Protein AF-A0A9D4T468-F1 (afdb_monomer_lite)

Organism: Rhipicephalus sanguineus (NCBI:txid34632)

Structure (mmCIF, N/CA/C/O backbone):
data_AF-A0A9D4T468-F1
#
_entry.id   AF-A0A9D4T468-F1
#
loop_
_atom_site.group_PDB
_atom_site.id
_atom_site.type_symbol
_atom_site.label_atom_id
_atom_site.label_alt_id
_atom_site.label_comp_id
_atom_site.label_asym_id
_atom_site.label_entity_id
_atom_site.label_seq_id
_atom_site.pdbx_PDB_ins_code
_atom_site.Cartn_x
_atom_site.Cartn_y
_atom_site.Cartn_z
_atom_site.occupancy
_atom_site.B_iso_or_equiv
_atom_site.auth_seq_id
_atom_site.auth_comp_id
_atom_site.auth_asym_id
_atom_site.auth_atom_id
_atom_site.pdbx_PDB_model_num
ATOM 1 N N . MET A 1 1 ? 19.343 -6.185 -25.338 1.00 37.00 1 MET A N 1
ATOM 2 C CA . MET A 1 1 ? 18.634 -7.103 -24.422 1.00 37.00 1 MET A CA 1
ATOM 3 C C . MET A 1 1 ? 19.480 -7.254 -23.174 1.00 37.00 1 MET A C 1
ATOM 5 O O . MET A 1 1 ? 20.594 -7.741 -23.281 1.00 37.00 1 MET A O 1
ATOM 9 N N . GLY A 1 2 ? 18.994 -6.788 -22.028 1.00 31.44 2 GLY A N 1
ATOM 10 C CA . GLY A 1 2 ? 19.614 -7.022 -20.727 1.00 31.44 2 GLY A CA 1
ATOM 11 C C . GLY A 1 2 ? 18.499 -7.058 -19.695 1.00 31.44 2 GLY A C 1
ATOM 12 O O . GLY A 1 2 ? 17.893 -6.027 -19.423 1.00 31.44 2 GLY A O 1
ATOM 13 N N . ALA A 1 3 ? 18.156 -8.252 -19.216 1.00 35.38 3 ALA A N 1
ATOM 14 C CA . ALA A 1 3 ? 17.274 -8.401 -18.065 1.00 35.38 3 ALA A CA 1
ATOM 15 C C . ALA A 1 3 ? 17.976 -7.789 -16.839 1.00 35.38 3 ALA A C 1
ATOM 17 O O . ALA A 1 3 ? 19.180 -8.018 -16.689 1.00 35.38 3 ALA A O 1
ATOM 18 N N . PRO A 1 4 ? 17.295 -7.034 -15.958 1.00 43.09 4 PRO A N 1
ATOM 19 C CA . PRO A 1 4 ? 17.912 -6.660 -14.703 1.00 43.09 4 PRO A CA 1
ATOM 20 C C . PRO A 1 4 ? 18.049 -7.915 -13.840 1.00 43.09 4 PRO A C 1
ATOM 22 O O . PRO A 1 4 ? 17.107 -8.689 -13.665 1.00 43.09 4 PRO A O 1
ATOM 25 N N . CYS A 1 5 ? 19.270 -8.114 -13.357 1.00 42.00 5 CYS A N 1
ATOM 26 C CA . CYS A 1 5 ? 19.684 -9.156 -12.436 1.00 42.00 5 CYS A CA 1
ATOM 27 C C . CYS A 1 5 ? 18.754 -9.210 -11.213 1.00 42.00 5 CYS A C 1
ATOM 29 O O . CYS A 1 5 ? 18.378 -8.170 -10.678 1.00 42.00 5 CYS A O 1
ATOM 31 N N . GLY A 1 6 ? 18.410 -10.422 -10.767 1.00 46.72 6 GLY A N 1
ATOM 32 C CA . GLY A 1 6 ? 17.546 -10.688 -9.612 1.00 46.72 6 GLY A CA 1
ATOM 33 C C . GLY A 1 6 ? 18.171 -10.297 -8.269 1.00 46.72 6 GLY A C 1
ATOM 34 O O . GLY A 1 6 ? 18.497 -11.166 -7.467 1.00 46.72 6 GLY A O 1
ATOM 35 N N . GLY A 1 7 ? 18.360 -8.999 -8.038 1.00 57.19 7 GLY A N 1
ATOM 36 C CA . GLY A 1 7 ? 18.670 -8.419 -6.732 1.00 57.19 7 GLY A CA 1
ATOM 37 C C . GLY A 1 7 ? 17.402 -7.923 -6.032 1.00 57.19 7 GLY A C 1
ATOM 38 O O . GLY A 1 7 ? 16.451 -7.502 -6.689 1.00 57.19 7 GLY A O 1
ATOM 39 N N . SER A 1 8 ? 17.385 -7.964 -4.696 1.00 78.8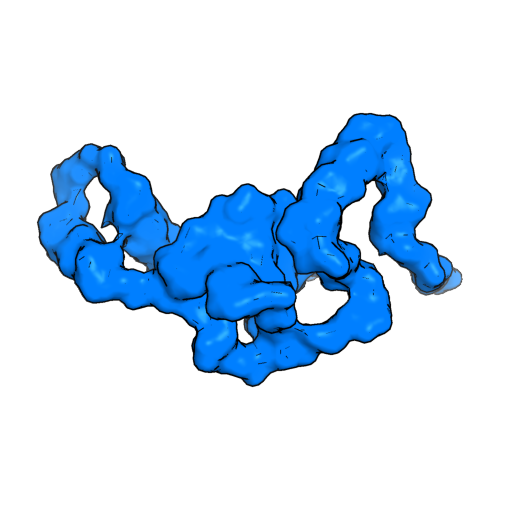1 8 SER A N 1
ATOM 40 C CA . SER A 1 8 ? 16.320 -7.346 -3.887 1.00 78.81 8 SER A CA 1
ATOM 41 C C . SER A 1 8 ? 16.212 -5.849 -4.214 1.00 78.81 8 SER A C 1
ATOM 43 O O . SER A 1 8 ? 17.237 -5.178 -4.355 1.00 78.81 8 SER A O 1
ATOM 45 N N . TYR A 1 9 ? 14.994 -5.305 -4.309 1.00 85.69 9 TYR A N 1
ATOM 46 C CA . TYR A 1 9 ? 14.755 -3.877 -4.576 1.00 85.69 9 TYR A CA 1
ATOM 47 C C . TYR A 1 9 ? 15.556 -2.970 -3.631 1.00 85.69 9 TYR A C 1
ATOM 49 O O . TYR A 1 9 ? 16.168 -1.994 -4.062 1.00 85.69 9 TYR A O 1
ATOM 57 N N . MET A 1 10 ? 15.655 -3.359 -2.363 1.00 84.75 10 MET A N 1
ATOM 58 C CA . MET A 1 10 ? 16.410 -2.652 -1.335 1.00 84.75 10 MET A CA 1
ATOM 59 C C . MET A 1 10 ? 17.903 -2.499 -1.672 1.00 84.75 10 MET A C 1
ATOM 61 O O . MET A 1 10 ? 18.514 -1.483 -1.349 1.00 84.75 10 MET A O 1
ATOM 65 N N . SER A 1 11 ? 18.491 -3.473 -2.377 1.00 86.12 11 SER A N 1
ATOM 66 C CA . SER A 1 11 ? 19.892 -3.414 -2.821 1.00 86.12 11 SER A CA 1
ATOM 67 C C . SER A 1 11 ? 20.144 -2.392 -3.933 1.00 86.12 11 SER A C 1
ATOM 69 O O . SER A 1 11 ? 21.284 -1.975 -4.124 1.00 86.12 11 SER A O 1
ATOM 71 N N . SER A 1 12 ? 19.093 -1.966 -4.640 1.00 87.81 12 SER A N 1
ATOM 72 C CA . SER A 1 12 ? 19.176 -0.941 -5.687 1.00 87.81 12 SER A CA 1
ATOM 73 C C . SER A 1 12 ? 19.141 0.494 -5.144 1.00 87.81 12 SER A C 1
ATOM 75 O O . SER A 1 12 ? 19.467 1.430 -5.871 1.00 87.81 12 SER A O 1
ATOM 77 N N . LEU A 1 13 ? 18.769 0.673 -3.871 1.00 88.44 13 LEU A N 1
ATOM 78 C CA . LEU A 1 13 ? 18.649 1.976 -3.220 1.00 88.44 13 LEU A CA 1
ATOM 79 C C . LEU A 1 13 ? 19.952 2.379 -2.517 1.00 88.44 13 LEU A C 1
ATOM 81 O O . LEU A 1 13 ? 20.703 1.535 -2.022 1.00 88.44 13 LEU A O 1
ATOM 85 N N . CYS A 1 14 ? 20.196 3.686 -2.403 1.00 87.50 14 CYS A N 1
ATOM 86 C CA . CYS A 1 14 ? 21.343 4.239 -1.686 1.00 87.50 14 CYS A CA 1
ATOM 87 C C . CYS A 1 14 ? 20.946 5.396 -0.757 1.00 87.50 14 CYS A C 1
ATOM 89 O O . CYS A 1 14 ? 19.884 6.004 -0.896 1.00 87.50 14 CYS A O 1
ATOM 91 N N . GLY A 1 15 ? 21.812 5.686 0.219 1.00 89.50 15 GLY A N 1
ATOM 92 C CA . GLY A 1 15 ? 21.644 6.811 1.139 1.00 89.50 15 GLY A CA 1
ATOM 93 C C . GLY A 1 15 ? 20.307 6.794 1.884 1.00 89.50 15 GLY A C 1
ATOM 94 O O . GLY A 1 15 ? 19.873 5.758 2.388 1.00 89.50 15 GLY A O 1
ATOM 95 N N . SER A 1 16 ? 19.652 7.953 1.942 1.00 87.19 16 SER A N 1
ATOM 96 C CA . SER A 1 16 ? 18.397 8.142 2.676 1.00 87.19 16 SER A CA 1
ATOM 97 C C . SER A 1 16 ? 17.227 7.331 2.124 1.00 87.19 16 SER A C 1
ATOM 99 O O . SER A 1 16 ? 16.314 7.003 2.875 1.00 87.19 16 SER A O 1
ATOM 101 N N . ASP A 1 17 ? 17.228 7.009 0.830 1.00 80.88 17 ASP A N 1
ATOM 102 C CA . ASP A 1 17 ? 16.112 6.289 0.209 1.00 80.88 17 ASP A CA 1
ATOM 103 C C . ASP A 1 17 ? 16.096 4.828 0.642 1.00 80.88 17 ASP A C 1
ATOM 105 O O . ASP A 1 17 ? 15.033 4.273 0.918 1.00 80.88 17 ASP A O 1
ATOM 109 N N . ARG A 1 18 ? 17.285 4.234 0.787 1.00 88.12 18 ARG A N 1
ATOM 110 C CA . ARG A 1 18 ? 17.433 2.894 1.348 1.00 88.12 18 ARG A CA 1
ATOM 111 C C . ARG A 1 18 ? 16.965 2.847 2.796 1.00 88.12 18 ARG A C 1
ATOM 113 O O . ARG A 1 18 ? 16.152 1.994 3.123 1.00 88.12 18 ARG A O 1
ATOM 120 N N . GLN A 1 19 ? 17.428 3.784 3.622 1.00 89.56 19 GLN A N 1
ATOM 121 C CA . GLN A 1 19 ? 17.040 3.849 5.031 1.00 89.56 19 GLN A CA 1
ATOM 122 C C . GLN A 1 19 ? 15.521 4.006 5.187 1.00 89.56 19 GLN A C 1
ATOM 124 O O . GLN A 1 19 ? 14.891 3.269 5.937 1.00 89.56 19 GLN A O 1
ATOM 129 N N . ARG A 1 20 ? 14.905 4.918 4.425 1.00 86.06 20 ARG A N 1
ATOM 130 C CA . ARG A 1 20 ? 13.447 5.085 4.432 1.00 86.06 20 ARG A CA 1
ATOM 131 C C . ARG A 1 20 ? 12.740 3.804 4.015 1.00 86.06 20 ARG A C 1
ATOM 133 O O . ARG A 1 20 ? 11.729 3.464 4.608 1.00 86.06 20 ARG A O 1
ATOM 140 N N . TYR A 1 21 ? 13.229 3.108 2.989 1.00 87.44 21 TYR A N 1
ATOM 141 C CA . TYR A 1 21 ? 12.629 1.843 2.570 1.00 87.44 21 TYR A CA 1
ATOM 142 C C . TYR A 1 21 ? 12.736 0.771 3.659 1.00 87.44 21 TYR A C 1
ATOM 144 O O . TYR A 1 21 ? 11.731 0.137 3.967 1.00 87.44 21 TYR A O 1
ATOM 152 N N . GLU A 1 22 ? 13.911 0.630 4.278 1.00 90.81 22 GLU A N 1
ATOM 153 C CA . GLU A 1 22 ? 14.157 -0.276 5.406 1.00 90.81 22 GLU A CA 1
ATOM 154 C C . GLU A 1 22 ? 13.135 -0.038 6.528 1.00 90.81 22 GLU A C 1
ATOM 156 O O . GLU A 1 22 ? 12.377 -0.951 6.862 1.00 90.81 22 GLU A O 1
ATOM 161 N N . GLU A 1 23 ? 12.993 1.209 6.988 1.00 91.88 23 GLU A N 1
ATOM 162 C CA . GLU A 1 23 ? 12.016 1.611 8.012 1.00 91.88 23 GLU A CA 1
ATOM 163 C C . GLU A 1 23 ? 10.573 1.222 7.631 1.00 91.88 23 GLU A C 1
ATOM 165 O O . GLU A 1 23 ? 9.810 0.720 8.458 1.00 91.88 23 GLU A O 1
ATOM 170 N N . LYS A 1 24 ? 10.177 1.399 6.361 1.00 87.12 24 LYS A N 1
ATOM 171 C CA . LYS A 1 24 ? 8.840 0.994 5.893 1.00 87.12 24 LYS A CA 1
ATOM 172 C C . LYS A 1 24 ? 8.664 -0.530 5.890 1.00 87.12 24 LYS A C 1
ATOM 174 O O . LYS A 1 24 ? 7.581 -1.017 6.221 1.00 87.12 24 LYS A O 1
ATOM 179 N N . THR A 1 25 ? 9.686 -1.284 5.482 1.00 91.31 25 THR A N 1
ATOM 180 C CA . THR A 1 25 ? 9.623 -2.755 5.425 1.00 91.31 25 THR A CA 1
ATOM 181 C C . THR A 1 25 ? 9.616 -3.396 6.808 1.00 91.31 25 THR A C 1
ATOM 183 O O . THR A 1 25 ? 8.936 -4.403 7.004 1.00 91.31 25 THR A O 1
ATOM 186 N N . GLU A 1 26 ? 10.268 -2.779 7.795 1.00 93.19 26 GLU A N 1
ATOM 187 C CA . GLU A 1 26 ? 10.208 -3.217 9.193 1.00 93.19 26 GLU A CA 1
ATOM 188 C C . GLU A 1 26 ? 8.772 -3.184 9.734 1.00 93.19 26 GLU A C 1
ATOM 190 O O . GLU A 1 26 ? 8.331 -4.145 10.363 1.00 93.19 26 GLU A O 1
ATOM 195 N N . LEU A 1 27 ? 7.993 -2.145 9.401 1.00 89.50 27 LEU A N 1
ATOM 196 C CA . LEU A 1 27 ? 6.570 -2.056 9.768 1.00 89.50 27 LEU A CA 1
ATOM 197 C C . LEU A 1 27 ? 5.720 -3.176 9.154 1.00 89.50 27 LEU A C 1
ATOM 199 O O . LEU A 1 27 ? 4.675 -3.538 9.695 1.00 89.50 27 LEU A O 1
ATOM 203 N N . CYS A 1 28 ? 6.152 -3.714 8.015 1.00 89.56 28 CYS A N 1
ATOM 204 C CA . CYS A 1 28 ? 5.469 -4.795 7.318 1.00 89.56 28 CYS A CA 1
ATOM 205 C C . CYS A 1 28 ? 5.851 -6.181 7.859 1.00 89.56 28 CYS A C 1
ATOM 207 O O . CYS A 1 28 ? 5.176 -7.153 7.534 1.00 89.56 28 CYS A O 1
ATOM 209 N N . GLY A 1 29 ? 6.944 -6.312 8.621 1.00 91.25 29 GLY A N 1
ATOM 210 C CA . GLY A 1 29 ? 7.499 -7.604 9.055 1.00 91.25 29 GLY A CA 1
ATOM 211 C C . GLY A 1 29 ? 8.000 -8.507 7.914 1.00 91.25 29 GLY A C 1
ATOM 212 O O . GLY A 1 29 ? 8.439 -9.629 8.159 1.00 91.25 29 GLY A O 1
ATOM 213 N N . VAL A 1 30 ? 7.916 -8.037 6.669 1.00 92.06 30 VAL A N 1
ATOM 214 C CA . VAL A 1 30 ? 8.340 -8.708 5.439 1.00 92.06 30 VAL A CA 1
ATOM 215 C C . VAL A 1 30 ? 8.605 -7.644 4.373 1.00 92.06 30 VAL A C 1
ATOM 217 O O . VAL A 1 30 ? 7.896 -6.641 4.334 1.00 92.06 30 VAL A O 1
ATOM 220 N N . ASP A 1 31 ? 9.591 -7.855 3.498 1.00 93.31 31 ASP A N 1
ATOM 221 C CA . ASP A 1 31 ? 9.831 -6.978 2.344 1.00 93.31 31 ASP A CA 1
ATOM 222 C C . ASP A 1 31 ? 8.741 -7.209 1.279 1.00 93.31 31 ASP A C 1
ATOM 224 O O . ASP A 1 31 ? 8.669 -8.303 0.709 1.00 93.31 31 ASP A O 1
ATOM 228 N N . PRO A 1 32 ? 7.888 -6.213 0.962 1.00 91.31 32 PRO A N 1
ATOM 229 C CA . PRO A 1 32 ? 6.810 -6.407 0.001 1.00 91.31 32 PRO A CA 1
ATOM 230 C C . PRO A 1 32 ? 7.282 -6.714 -1.428 1.00 91.31 32 PRO A C 1
ATOM 232 O O . PRO A 1 32 ? 6.511 -7.266 -2.220 1.00 91.31 32 PRO A O 1
ATOM 235 N N . PHE A 1 33 ? 8.528 -6.386 -1.774 1.00 91.94 33 PHE A N 1
ATOM 236 C CA . PHE A 1 33 ? 9.117 -6.671 -3.084 1.00 91.94 33 PHE A CA 1
ATOM 237 C C . PHE A 1 33 ? 10.000 -7.921 -3.121 1.00 91.94 33 PHE A C 1
ATOM 239 O O . PHE A 1 33 ? 10.539 -8.235 -4.187 1.00 91.94 33 PHE A O 1
ATOM 246 N N . ASP A 1 34 ? 10.115 -8.664 -2.020 1.00 90.56 34 ASP A N 1
ATOM 247 C CA . ASP A 1 34 ? 10.817 -9.945 -2.015 1.00 90.56 34 ASP A CA 1
ATOM 248 C C . ASP A 1 34 ? 10.075 -10.963 -2.913 1.00 90.56 34 ASP A C 1
ATOM 250 O O . ASP A 1 34 ? 8.887 -11.237 -2.703 1.00 90.56 34 ASP A O 1
ATOM 254 N N . PRO A 1 35 ? 10.746 -11.548 -3.928 1.00 85.88 35 PRO A N 1
ATOM 255 C CA . PRO A 1 35 ? 10.141 -12.534 -4.824 1.00 85.88 35 PRO A CA 1
ATOM 256 C C . PRO A 1 35 ? 9.663 -13.817 -4.121 1.00 85.88 35 PRO A C 1
ATOM 258 O O . PRO A 1 35 ? 8.855 -14.548 -4.693 1.00 85.88 35 PRO A O 1
ATOM 261 N N . GLY A 1 36 ? 10.131 -14.108 -2.904 1.00 88.81 36 GLY A N 1
ATOM 262 C CA . GLY A 1 36 ? 9.656 -15.220 -2.077 1.00 88.81 36 GLY A CA 1
ATOM 263 C C . GLY A 1 36 ? 8.284 -14.979 -1.436 1.00 88.81 36 GLY A C 1
ATOM 264 O O . GLY A 1 36 ? 7.667 -15.911 -0.912 1.00 88.81 36 GLY A O 1
ATOM 265 N N . VAL A 1 37 ? 7.771 -13.748 -1.480 1.00 91.00 37 VAL A N 1
ATOM 266 C CA . VAL A 1 37 ? 6.509 -13.374 -0.844 1.00 91.00 37 VAL A CA 1
ATOM 267 C C . VAL A 1 37 ? 5.334 -13.661 -1.768 1.00 91.00 37 VAL A C 1
ATOM 269 O O . VAL A 1 37 ? 5.181 -13.082 -2.841 1.00 91.00 37 VAL A O 1
ATOM 272 N N . ARG A 1 38 ? 4.448 -14.551 -1.318 1.00 93.06 38 ARG A N 1
ATOM 273 C CA . ARG A 1 38 ? 3.227 -14.895 -2.048 1.00 93.06 38 ARG A CA 1
ATOM 274 C C . ARG A 1 38 ? 2.072 -13.961 -1.694 1.00 93.06 38 ARG A C 1
ATOM 276 O O . ARG A 1 38 ? 1.740 -13.808 -0.517 1.00 93.06 38 ARG A O 1
ATOM 283 N N . TYR A 1 39 ? 1.429 -13.436 -2.732 1.00 92.94 39 TYR A N 1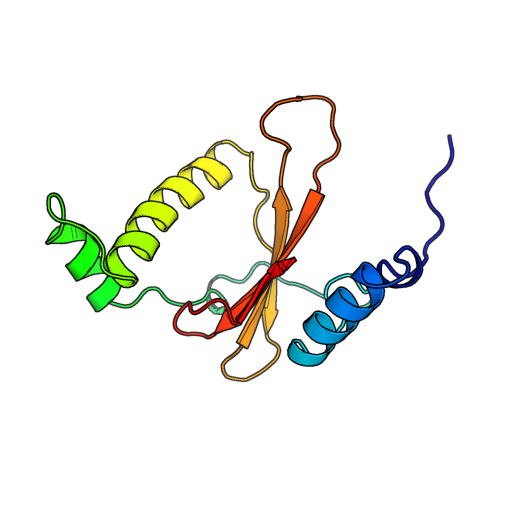
ATOM 284 C CA . TYR A 1 39 ? 0.207 -12.638 -2.662 1.00 92.94 39 TYR A CA 1
ATOM 285 C C . TYR A 1 39 ? -0.970 -13.371 -3.311 1.00 92.94 39 TYR A C 1
ATOM 287 O O . TYR A 1 39 ? -0.774 -14.278 -4.126 1.00 92.94 39 TYR A O 1
ATOM 295 N N . VAL A 1 40 ? -2.190 -12.983 -2.946 1.00 92.44 40 VAL A N 1
ATOM 296 C CA . VAL A 1 40 ? -3.436 -13.581 -3.439 1.00 92.44 40 VAL A CA 1
ATOM 297 C C . VAL A 1 40 ? -4.443 -12.507 -3.845 1.00 92.44 40 VAL A C 1
ATOM 299 O O . VAL A 1 40 ? -4.521 -11.453 -3.220 1.00 92.44 40 VAL A O 1
ATOM 302 N N . ALA A 1 41 ? -5.249 -12.790 -4.865 1.00 89.62 41 ALA A N 1
ATOM 303 C CA . ALA A 1 41 ? -6.457 -12.024 -5.150 1.00 89.62 41 ALA A CA 1
ATOM 304 C C . ALA A 1 41 ? -7.585 -12.572 -4.260 1.00 89.62 41 ALA A C 1
ATOM 306 O O . ALA A 1 41 ? -8.207 -13.579 -4.591 1.00 89.62 41 ALA A O 1
ATOM 307 N N . ASN A 1 42 ? -7.784 -11.975 -3.081 1.00 86.50 42 ASN A N 1
ATOM 308 C CA . ASN A 1 42 ? -8.841 -12.375 -2.150 1.00 86.50 42 ASN A CA 1
ATOM 309 C C . ASN A 1 42 ? -9.578 -11.146 -1.605 1.00 86.50 42 ASN A C 1
ATOM 311 O O . ASN A 1 42 ? -8.992 -10.347 -0.874 1.00 86.50 42 ASN A O 1
ATOM 315 N N . VAL A 1 43 ? -10.867 -11.034 -1.940 1.00 82.94 43 VAL A N 1
ATOM 316 C CA . VAL A 1 43 ? -11.748 -9.929 -1.531 1.00 82.94 43 VAL A CA 1
ATOM 317 C C . VAL A 1 43 ? -11.896 -9.847 -0.006 1.00 82.94 43 VAL A C 1
ATOM 319 O O . VAL A 1 43 ? -11.968 -8.750 0.540 1.00 82.94 43 VAL A O 1
ATOM 322 N N . ASP A 1 44 ? -11.838 -10.976 0.702 1.00 86.31 44 ASP A N 1
ATOM 323 C CA . ASP A 1 44 ? -11.993 -11.015 2.163 1.00 86.31 44 ASP A CA 1
ATOM 324 C C . ASP A 1 44 ? -10.841 -10.336 2.916 1.00 86.31 44 ASP A C 1
ATOM 326 O O . ASP A 1 44 ? -10.996 -9.962 4.078 1.00 86.31 44 ASP A O 1
ATOM 330 N N . LEU A 1 45 ? -9.690 -10.168 2.257 1.00 86.38 45 LEU A N 1
ATOM 331 C CA . LEU A 1 45 ? -8.521 -9.494 2.820 1.00 86.38 45 LEU A CA 1
ATOM 332 C C . LEU A 1 45 ? -8.540 -7.980 2.605 1.00 86.38 45 LEU A C 1
ATOM 334 O O . LEU A 1 45 ? -7.652 -7.290 3.104 1.00 86.38 45 LEU A O 1
ATOM 338 N N . TRP A 1 46 ? -9.502 -7.450 1.847 1.00 83.62 46 TRP A N 1
ATOM 339 C CA . TRP A 1 46 ? -9.544 -6.019 1.593 1.00 83.62 46 TRP A CA 1
ATOM 340 C C . TRP A 1 46 ? -9.874 -5.252 2.873 1.00 83.62 46 TRP A C 1
ATOM 342 O O . TRP A 1 46 ? -10.799 -5.631 3.599 1.00 83.62 46 TRP A O 1
ATOM 352 N N . PRO A 1 47 ? -9.167 -4.138 3.134 1.00 80.69 47 PRO A N 1
ATOM 353 C CA . PRO A 1 47 ? -9.553 -3.215 4.187 1.00 80.69 47 PRO A CA 1
ATOM 354 C C . PRO A 1 47 ? -11.010 -2.792 4.014 1.00 80.69 47 PRO A C 1
ATOM 356 O O . PRO A 1 47 ? -11.430 -2.386 2.925 1.00 80.69 47 PRO A O 1
ATOM 359 N N . ARG A 1 48 ? -11.799 -2.902 5.080 1.00 78.50 48 ARG A N 1
ATOM 360 C CA . ARG A 1 48 ? -13.231 -2.630 5.021 1.00 78.50 48 ARG A CA 1
ATOM 361 C C . ARG A 1 48 ? -13.488 -1.129 5.002 1.00 78.50 48 ARG A C 1
ATOM 363 O O . ARG A 1 48 ? -12.817 -0.335 5.660 1.00 78.50 48 ARG A O 1
ATOM 370 N N . VAL A 1 49 ? -14.506 -0.751 4.242 1.00 65.69 49 VAL A N 1
ATOM 371 C CA . VAL A 1 49 ? -15.113 0.580 4.294 1.00 65.69 49 VAL A CA 1
ATOM 372 C C . VAL A 1 49 ? -16.267 0.503 5.291 1.00 65.69 49 VAL A C 1
ATOM 374 O O . VAL A 1 49 ? -17.125 -0.372 5.166 1.00 65.69 49 VAL A O 1
ATOM 377 N N . ASP A 1 50 ? -16.274 1.370 6.304 1.00 63.47 50 ASP A N 1
ATOM 378 C CA . ASP A 1 50 ? -17.281 1.315 7.366 1.00 63.47 50 ASP A CA 1
ATOM 379 C C . ASP A 1 50 ? -18.622 1.923 6.916 1.00 63.47 50 ASP A C 1
ATOM 381 O O . ASP A 1 50 ? -18.687 2.776 6.027 1.00 63.47 50 ASP A O 1
ATOM 385 N N . LYS A 1 51 ? -19.725 1.536 7.569 1.00 51.94 51 LYS A N 1
ATOM 386 C CA . LYS A 1 51 ? -21.044 2.150 7.347 1.00 51.94 51 LYS A CA 1
ATOM 387 C C . LYS A 1 51 ? -21.007 3.667 7.561 1.00 51.94 51 LYS A C 1
ATOM 389 O O . LYS A 1 51 ? -21.677 4.394 6.832 1.00 51.94 51 LYS A O 1
ATOM 394 N N . CYS A 1 52 ? -20.225 4.150 8.524 1.00 57.31 52 CYS A N 1
ATOM 395 C CA . CYS A 1 52 ? -20.002 5.576 8.734 1.00 57.31 52 CYS A CA 1
ATOM 396 C C . CYS A 1 52 ? -19.332 6.227 7.519 1.00 57.31 52 CYS A C 1
ATOM 398 O O . CYS A 1 52 ? -19.741 7.315 7.137 1.00 57.31 52 CYS A O 1
ATOM 400 N N . ASP A 1 53 ? -18.375 5.550 6.876 1.00 57.72 53 ASP A N 1
ATOM 401 C CA . ASP A 1 53 ? -17.703 6.058 5.673 1.00 57.72 53 ASP A CA 1
ATOM 402 C C . ASP A 1 53 ? -18.706 6.225 4.508 1.00 57.72 53 ASP A C 1
ATOM 404 O O 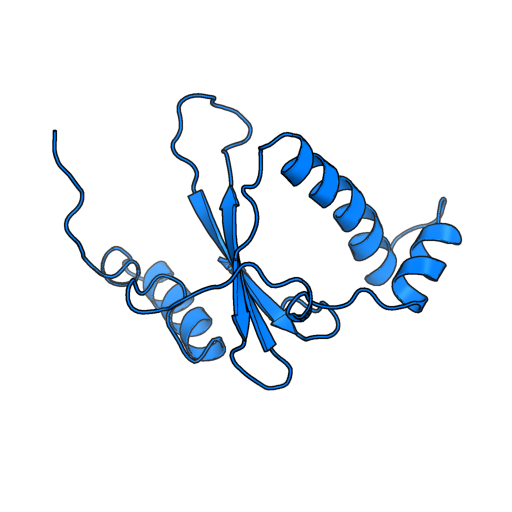. ASP A 1 53 ? -18.645 7.200 3.758 1.00 57.72 53 ASP A O 1
ATOM 408 N N . ILE A 1 54 ? -19.678 5.308 4.389 1.00 54.19 54 ILE A N 1
ATOM 409 C CA . ILE A 1 54 ? -20.758 5.358 3.383 1.00 54.19 54 ILE A CA 1
ATOM 410 C C . ILE A 1 54 ? -21.791 6.446 3.716 1.00 54.19 54 ILE A C 1
ATOM 412 O O . ILE A 1 54 ? -22.247 7.167 2.830 1.00 54.19 54 ILE A O 1
ATOM 416 N N . MET A 1 55 ? -22.176 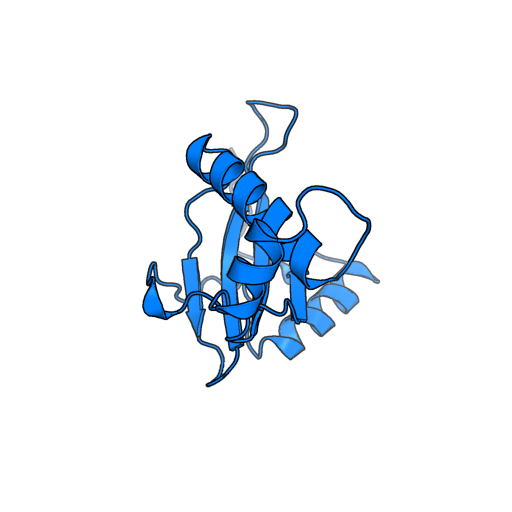6.586 4.985 1.00 47.41 55 MET A N 1
ATOM 417 C CA . MET A 1 55 ? -23.120 7.626 5.414 1.00 47.41 55 MET A CA 1
ATOM 418 C C . MET A 1 55 ? -22.511 9.024 5.250 1.00 47.41 55 MET A C 1
ATOM 420 O O . MET A 1 55 ? -23.184 9.922 4.748 1.00 47.41 55 MET A O 1
ATOM 424 N N . ASP A 1 56 ? -21.227 9.190 5.569 1.00 54.59 56 ASP A N 1
ATOM 425 C CA . ASP A 1 56 ? -20.481 10.429 5.345 1.00 54.59 56 ASP A CA 1
ATOM 426 C C . ASP A 1 56 ? -20.428 10.788 3.852 1.00 54.59 56 ASP A C 1
ATOM 428 O O . ASP A 1 56 ? -20.656 11.939 3.481 1.00 54.59 56 ASP A O 1
ATOM 432 N N . PHE A 1 57 ? -20.210 9.803 2.976 1.00 51.94 57 PHE A N 1
ATOM 433 C CA . PHE A 1 57 ? -20.256 9.984 1.522 1.00 51.94 57 PHE A CA 1
ATOM 434 C C . PHE A 1 57 ? -21.612 10.501 1.012 1.00 51.94 57 PHE A C 1
ATOM 436 O O . PHE A 1 57 ? -21.660 11.389 0.158 1.00 51.94 57 PHE A O 1
ATOM 443 N N . LEU A 1 58 ? -22.717 9.954 1.526 1.00 46.72 58 LEU A N 1
ATOM 444 C CA . LEU A 1 58 ? -24.071 10.296 1.081 1.00 46.72 58 LEU A CA 1
ATOM 445 C C . LEU A 1 58 ? -24.564 11.635 1.646 1.00 46.72 58 LEU A C 1
ATOM 447 O O . LEU A 1 58 ? -25.276 12.364 0.956 1.00 46.72 58 LEU A O 1
ATOM 451 N N . VAL A 1 59 ? -24.189 11.965 2.883 1.00 51.69 59 VAL A N 1
ATOM 452 C CA . VAL A 1 59 ? -24.664 13.163 3.594 1.00 51.69 59 VAL A CA 1
ATOM 453 C C . VAL A 1 59 ? -23.876 14.416 3.202 1.00 51.69 59 VAL A C 1
ATOM 455 O O . VAL A 1 59 ? -24.444 15.504 3.136 1.00 51.69 59 VAL A O 1
ATOM 458 N N . LEU A 1 60 ? -22.575 14.303 2.917 1.00 52.06 60 LEU A N 1
ATOM 459 C CA . LEU A 1 60 ? -21.664 15.454 2.932 1.00 52.06 60 LEU A CA 1
ATOM 460 C C . LEU A 1 60 ? -21.328 16.032 1.548 1.00 52.06 60 LEU A C 1
ATOM 462 O O . LEU A 1 60 ? -20.269 16.631 1.366 1.00 52.06 60 LEU A O 1
ATOM 466 N N . ARG A 1 61 ? -22.239 15.921 0.573 1.00 49.47 61 ARG A N 1
ATOM 467 C CA . ARG A 1 61 ? -22.031 16.388 -0.814 1.00 49.47 61 ARG A CA 1
ATOM 468 C C . ARG A 1 61 ? -21.678 17.881 -0.983 1.00 49.47 61 ARG A C 1
ATOM 470 O O . ARG A 1 61 ? -21.386 18.261 -2.112 1.00 49.47 61 ARG A O 1
ATOM 477 N N . THR A 1 62 ? -21.663 18.726 0.058 1.00 48.25 62 THR A N 1
ATOM 478 C CA . THR A 1 62 ? -21.459 20.184 -0.108 1.00 48.25 62 THR A CA 1
ATOM 479 C C . THR A 1 62 ? -20.721 20.954 1.006 1.00 48.25 62 THR A C 1
ATOM 481 O O . THR A 1 62 ? -20.836 22.177 1.032 1.00 48.25 62 THR A O 1
ATOM 484 N N . SER A 1 63 ? -19.928 20.357 1.908 1.00 48.19 63 SER A N 1
ATOM 485 C CA . SER A 1 63 ? -19.123 21.200 2.828 1.00 48.19 63 SER A CA 1
ATOM 486 C C . SER A 1 63 ? -17.865 20.543 3.403 1.00 48.19 63 SER A C 1
ATOM 488 O O . SER A 1 63 ? -17.884 19.396 3.843 1.00 48.19 63 SER A O 1
ATOM 490 N N . PHE A 1 64 ? -16.792 21.337 3.394 1.00 44.94 64 PHE A N 1
ATOM 491 C CA . PHE A 1 64 ? -15.374 21.023 3.570 1.00 44.94 64 PHE A CA 1
ATOM 492 C C . PHE A 1 64 ? -14.974 20.063 4.715 1.00 44.94 64 PHE A C 1
ATOM 494 O O . PHE A 1 64 ? -15.173 20.343 5.892 1.00 44.94 64 PHE A O 1
ATOM 501 N N . VAL A 1 65 ? -14.263 19.012 4.284 1.00 58.94 65 VAL A N 1
ATOM 502 C CA . VAL A 1 65 ? -13.076 18.331 4.847 1.00 58.94 65 VAL A CA 1
ATOM 503 C C . VAL A 1 65 ? -13.199 17.688 6.237 1.00 58.94 65 VAL A C 1
ATOM 505 O O . VAL A 1 65 ? -12.656 18.168 7.229 1.00 58.94 65 VAL A O 1
ATOM 508 N N . SER A 1 66 ? -13.758 16.476 6.268 1.00 61.66 66 SER A N 1
ATOM 509 C CA . SER A 1 66 ? -13.416 15.435 7.246 1.00 61.66 66 SER A CA 1
ATOM 510 C C . SER A 1 66 ? -12.564 14.322 6.599 1.00 61.66 66 SER A C 1
ATOM 512 O O . SER A 1 66 ? -12.672 14.044 5.401 1.00 61.66 66 SER A O 1
ATOM 514 N N . ARG A 1 67 ? -11.705 13.645 7.384 1.00 55.62 67 ARG A N 1
ATOM 515 C CA . ARG A 1 67 ? -10.818 12.544 6.921 1.00 55.62 67 ARG A CA 1
ATOM 516 C C . ARG A 1 67 ? -11.597 11.398 6.252 1.00 55.62 67 ARG A C 1
ATOM 518 O O . ARG A 1 67 ? -11.075 10.743 5.353 1.00 55.62 67 ARG A O 1
ATOM 525 N N . LYS A 1 68 ? -12.857 11.205 6.652 1.00 56.12 68 LYS A N 1
ATOM 526 C CA . LYS A 1 68 ? -13.775 10.191 6.115 1.00 56.12 68 LYS A CA 1
ATOM 527 C C . LYS A 1 68 ? -14.365 10.590 4.756 1.00 56.12 68 LYS A C 1
ATOM 529 O O . LYS A 1 68 ? -14.389 9.770 3.842 1.00 56.12 68 LYS A O 1
ATOM 534 N N . GLN A 1 69 ? -14.706 11.868 4.561 1.00 53.22 69 GLN A N 1
ATOM 535 C CA . GLN A 1 69 ? -15.159 12.396 3.261 1.00 53.22 69 GLN A CA 1
ATOM 536 C C . GLN A 1 69 ? -14.088 12.250 2.166 1.00 53.22 69 GLN A C 1
ATOM 538 O O . GLN A 1 69 ? -14.401 11.883 1.033 1.00 53.22 69 GLN A O 1
ATOM 543 N N . LEU A 1 70 ? -12.811 12.485 2.503 1.00 59.00 70 LEU A N 1
ATOM 544 C CA . LEU A 1 70 ? -11.695 12.313 1.566 1.00 59.00 70 LEU A CA 1
ATOM 545 C C . LEU A 1 70 ? -11.523 10.845 1.141 1.00 59.00 70 LEU A C 1
ATOM 547 O O . LEU A 1 70 ? -11.229 10.580 -0.023 1.00 59.00 70 LEU A O 1
ATOM 551 N N . LYS A 1 71 ? -11.726 9.894 2.066 1.00 57.91 71 LYS A N 1
ATOM 552 C CA . LYS A 1 71 ? -11.641 8.447 1.800 1.00 57.91 71 LYS A CA 1
ATOM 553 C C . LYS A 1 71 ? -12.721 8.008 0.805 1.00 57.91 71 LYS A C 1
ATOM 555 O O . LYS A 1 71 ? -12.426 7.269 -0.129 1.00 57.91 71 LYS A O 1
ATOM 560 N N . ALA A 1 72 ? -13.940 8.526 0.946 1.00 54.38 72 ALA A N 1
ATOM 561 C CA . ALA A 1 72 ? -15.046 8.171 0.064 1.00 54.38 72 ALA A CA 1
A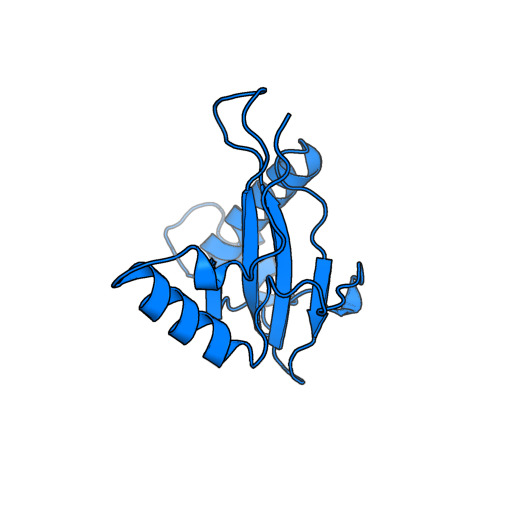TOM 562 C C . ALA A 1 72 ? -14.954 8.798 -1.341 1.00 54.38 72 ALA A C 1
ATOM 564 O O . ALA A 1 72 ? -15.188 8.105 -2.329 1.00 54.38 72 ALA A O 1
ATOM 565 N N . TYR A 1 73 ? -14.544 10.069 -1.456 1.00 55.78 73 TYR A N 1
ATOM 566 C CA . TYR A 1 73 ? -14.263 10.691 -2.760 1.00 55.78 73 TYR A CA 1
ATOM 567 C C . TYR A 1 73 ? -13.145 9.944 -3.510 1.00 55.78 73 TYR A C 1
ATOM 569 O O . TYR A 1 73 ? -13.311 9.568 -4.670 1.00 55.78 73 TYR A O 1
ATOM 577 N N . LYS A 1 74 ? -12.040 9.632 -2.816 1.00 59.50 74 LYS A N 1
ATOM 578 C CA . LYS A 1 74 ? -10.923 8.861 -3.383 1.00 59.50 74 LYS A CA 1
ATOM 579 C C . LYS A 1 74 ? -11.298 7.428 -3.758 1.00 59.50 74 LYS A C 1
ATOM 581 O O . LYS A 1 74 ? -10.700 6.893 -4.680 1.00 59.50 74 LYS A O 1
ATOM 586 N N . SER A 1 75 ? -12.271 6.810 -3.085 1.00 59.75 75 SER A N 1
ATOM 587 C CA . SER A 1 75 ? -12.752 5.464 -3.434 1.00 59.75 75 SER A CA 1
ATOM 588 C C . SER A 1 75 ? -13.375 5.428 -4.836 1.00 59.75 75 SER A C 1
ATOM 590 O O . SER A 1 75 ? -13.066 4.547 -5.636 1.00 59.75 75 SER A O 1
ATOM 592 N N . MET A 1 76 ? -14.179 6.440 -5.185 1.00 59.53 76 MET A N 1
ATOM 593 C CA . MET A 1 76 ? -14.769 6.557 -6.524 1.00 59.53 76 MET A CA 1
ATOM 594 C C . MET A 1 76 ? -13.713 6.847 -7.597 1.00 59.53 76 MET A C 1
ATOM 596 O O . MET A 1 76 ? -13.741 6.255 -8.674 1.00 59.53 76 MET A O 1
ATOM 600 N N . GLU A 1 77 ? -12.757 7.728 -7.299 1.00 59.50 77 GLU A N 1
ATOM 601 C CA . GLU A 1 77 ? -11.638 8.009 -8.203 1.00 59.50 77 GLU A CA 1
ATOM 602 C C . GLU A 1 77 ? -10.753 6.763 -8.399 1.00 59.50 77 GLU A C 1
ATOM 604 O O . GLU A 1 77 ? -10.405 6.411 -9.523 1.00 59.50 77 GLU A O 1
ATOM 609 N N . GLY A 1 78 ? -10.484 6.025 -7.318 1.00 57.72 78 GLY A N 1
ATOM 610 C CA . GLY A 1 78 ? -9.768 4.749 -7.319 1.00 57.72 78 GLY A CA 1
ATOM 611 C C . GLY A 1 78 ? -10.438 3.694 -8.196 1.00 57.72 78 GLY A C 1
ATOM 612 O O . GLY A 1 78 ? -9.770 3.069 -9.018 1.00 57.72 78 GLY A O 1
ATOM 613 N N . HIS A 1 79 ? -11.761 3.548 -8.092 1.00 58.66 79 HIS A N 1
ATOM 614 C CA . HIS A 1 79 ? -12.529 2.656 -8.962 1.00 58.66 79 HIS A CA 1
ATOM 615 C C . HIS A 1 79 ? -12.371 3.024 -10.445 1.00 58.66 79 HIS A C 1
ATOM 617 O O . HIS A 1 79 ? -12.213 2.140 -11.289 1.00 58.66 79 HIS A O 1
ATOM 623 N N . ASN A 1 80 ? -12.359 4.317 -10.775 1.00 59.00 80 ASN A N 1
ATOM 624 C CA . ASN A 1 80 ? -12.149 4.773 -12.149 1.00 59.00 80 ASN A CA 1
ATOM 625 C C . ASN A 1 80 ? -10.728 4.468 -12.646 1.00 59.00 80 ASN A C 1
ATOM 627 O O . ASN A 1 80 ? -10.575 4.060 -13.796 1.00 59.00 80 ASN A O 1
ATOM 631 N N . TYR A 1 81 ? -9.697 4.587 -11.802 1.00 64.00 81 TYR A N 1
ATOM 632 C CA . TYR A 1 81 ? -8.327 4.201 -12.166 1.00 64.00 81 TYR A CA 1
ATOM 633 C C . TYR A 1 81 ? -8.186 2.692 -12.416 1.00 64.00 81 TYR A C 1
ATOM 635 O O . TYR A 1 81 ? -7.523 2.289 -13.368 1.00 64.00 81 TYR A O 1
ATOM 643 N N . VAL A 1 82 ? -8.844 1.847 -11.619 1.00 60.25 82 VAL A N 1
ATOM 644 C CA . VAL A 1 82 ? -8.848 0.391 -11.852 1.00 60.25 82 VAL A CA 1
ATOM 645 C C . VAL A 1 82 ? -9.632 0.044 -13.122 1.00 60.25 82 VAL A C 1
ATOM 647 O O . VAL A 1 82 ? -9.124 -0.654 -13.995 1.00 60.25 82 VAL A O 1
ATOM 650 N N . THR A 1 83 ? -10.838 0.595 -13.286 1.00 60.62 83 THR A N 1
ATOM 651 C CA . THR A 1 83 ? -11.714 0.312 -14.442 1.00 60.62 83 THR A CA 1
ATOM 652 C C . THR A 1 83 ? -11.112 0.793 -15.764 1.00 60.62 83 THR A C 1
ATOM 654 O O . THR A 1 83 ? -11.299 0.161 -16.799 1.00 60.62 83 THR A O 1
ATOM 657 N N . SER A 1 84 ? -10.358 1.896 -15.744 1.00 64.75 84 SER A N 1
ATOM 658 C CA . SER A 1 84 ? -9.636 2.408 -16.918 1.00 64.75 84 SER A CA 1
ATOM 659 C C . SER A 1 84 ? -8.330 1.658 -17.220 1.00 64.75 84 SER A C 1
ATOM 661 O O . SER A 1 84 ? -7.641 2.006 -18.176 1.00 64.75 84 SER A O 1
ATOM 663 N N . GLY A 1 85 ? -7.977 0.634 -16.431 1.00 62.47 85 GLY A N 1
ATOM 664 C CA . GLY A 1 85 ? -6.744 -0.144 -16.593 1.00 62.47 85 GLY A CA 1
ATOM 665 C C . GLY A 1 85 ? -5.478 0.614 -16.190 1.00 62.47 85 GLY A C 1
ATOM 666 O O . GLY A 1 85 ? -4.368 0.203 -16.523 1.00 62.47 85 GLY A O 1
ATOM 667 N N . TRP A 1 86 ? -5.622 1.737 -15.489 1.00 67.19 86 TRP A N 1
ATOM 668 C CA . TRP A 1 86 ? -4.509 2.549 -15.012 1.00 67.19 86 TRP A CA 1
ATOM 669 C C . TRP A 1 86 ? -3.814 1.918 -13.807 1.00 67.19 86 TRP A C 1
ATOM 671 O O . TRP A 1 86 ? -2.598 2.019 -13.656 1.00 67.19 86 TRP A O 1
ATOM 681 N N . VAL A 1 87 ? -4.589 1.255 -12.956 1.00 72.25 87 VAL A N 1
ATOM 682 C CA . VAL A 1 87 ? -4.100 0.448 -11.840 1.00 72.25 87 VAL A CA 1
ATOM 683 C C . VAL A 1 87 ? -4.483 -0.994 -12.129 1.00 72.25 87 VAL A C 1
ATOM 685 O O . VAL A 1 87 ? -5.655 -1.288 -12.356 1.00 72.25 87 VAL A O 1
ATOM 688 N N . GLN A 1 88 ? -3.495 -1.884 -12.145 1.00 78.81 88 GLN A N 1
ATOM 689 C CA . GLN A 1 88 ? -3.744 -3.318 -12.274 1.00 78.81 88 GLN A CA 1
ATOM 690 C C . GLN A 1 88 ? -4.490 -3.839 -11.041 1.00 78.81 88 GLN A C 1
ATOM 692 O O . GLN A 1 88 ? -4.444 -3.233 -9.966 1.00 78.81 88 GLN A O 1
ATOM 697 N N . GLU A 1 89 ? -5.168 -4.976 -11.176 1.00 80.12 89 GLU A N 1
ATOM 698 C CA . GLU A 1 89 ? -5.892 -5.571 -10.053 1.00 80.12 89 GLU A CA 1
ATOM 699 C C . GLU A 1 89 ? -4.940 -5.832 -8.866 1.00 80.12 89 GLU A C 1
ATOM 701 O O . GLU A 1 89 ? -3.924 -6.518 -9.035 1.00 80.12 89 GLU A O 1
ATOM 706 N N . PRO A 1 90 ? -5.206 -5.259 -7.674 1.00 85.75 90 PRO A N 1
ATOM 707 C CA . PRO A 1 90 ? -4.293 -5.406 -6.550 1.00 85.75 90 PRO A CA 1
ATOM 708 C C . PRO A 1 90 ? -4.281 -6.820 -5.967 1.00 85.75 90 PRO A C 1
ATOM 710 O O . PRO A 1 90 ? -5.313 -7.477 -5.839 1.00 85.75 90 PRO A O 1
ATOM 713 N N . LEU A 1 91 ? -3.098 -7.258 -5.544 1.00 90.62 91 LEU A N 1
ATOM 714 C CA . LEU A 1 91 ? -2.891 -8.507 -4.821 1.00 90.62 91 LEU A CA 1
ATOM 715 C C . LEU A 1 91 ? -2.648 -8.219 -3.340 1.00 90.62 91 LEU A C 1
ATOM 717 O O . LEU A 1 91 ? -2.074 -7.193 -2.977 1.00 90.62 91 LEU A O 1
ATOM 721 N N . LEU A 1 92 ? -3.074 -9.138 -2.479 1.00 92.75 92 LEU A N 1
ATOM 722 C CA . LEU A 1 92 ? -3.109 -8.934 -1.038 1.00 92.75 92 LEU A CA 1
ATOM 723 C C . LEU A 1 92 ? -2.309 -10.004 -0.298 1.00 92.75 92 LEU A C 1
ATOM 725 O O . LEU A 1 92 ? -2.245 -11.165 -0.712 1.00 92.75 92 LEU A O 1
ATOM 729 N N . LYS A 1 93 ? -1.711 -9.614 0.826 1.00 93.50 93 LYS A N 1
ATOM 730 C CA . LYS A 1 93 ? -1.082 -10.517 1.792 1.00 93.50 93 LYS A CA 1
ATOM 731 C C . LYS A 1 93 ? -1.422 -10.061 3.198 1.00 93.50 93 LYS A C 1
ATOM 733 O O . LYS A 1 93 ? -1.039 -8.970 3.610 1.00 93.50 93 LYS A O 1
ATOM 738 N N . GLN A 1 94 ? -2.093 -10.923 3.948 1.00 93.81 94 GLN A N 1
ATOM 739 C CA . GLN A 1 94 ? -2.284 -10.696 5.371 1.00 93.81 94 GLN A CA 1
ATOM 740 C C . GLN A 1 94 ? -0.939 -10.821 6.096 1.00 93.81 94 GLN A C 1
ATOM 742 O O . GLN A 1 94 ? -0.217 -11.804 5.911 1.00 93.81 94 GLN A O 1
ATOM 747 N N . VAL A 1 95 ? -0.602 -9.808 6.891 1.00 92.44 95 VAL A N 1
ATOM 748 C CA . VAL A 1 95 ? 0.634 -9.753 7.687 1.00 92.44 95 VAL A CA 1
ATOM 749 C C . VAL A 1 95 ? 0.335 -10.043 9.151 1.00 92.44 95 VAL A C 1
ATOM 751 O O . VAL A 1 95 ? 1.085 -10.755 9.811 1.00 92.44 95 VAL A O 1
ATOM 754 N N . SER A 1 96 ? -0.781 -9.520 9.654 1.00 92.00 96 SER A N 1
ATOM 755 C CA . SER A 1 96 ? -1.253 -9.757 11.015 1.00 92.00 96 SER A CA 1
ATOM 756 C C . SER A 1 96 ? -2.777 -9.882 11.049 1.00 92.00 96 SER A C 1
ATOM 758 O O . SER A 1 96 ? -3.444 -9.810 10.016 1.00 92.00 96 SER A O 1
ATOM 760 N N . ALA A 1 97 ? -3.346 -10.050 12.244 1.00 89.56 97 ALA A N 1
ATOM 761 C CA . ALA A 1 97 ? -4.796 -10.069 12.421 1.00 89.56 97 ALA A CA 1
ATOM 762 C C . ALA A 1 97 ? -5.476 -8.769 11.949 1.00 89.56 97 ALA A C 1
ATOM 764 O O . ALA A 1 97 ? -6.613 -8.827 11.494 1.00 89.56 97 ALA A O 1
ATOM 765 N N . ASP A 1 98 ? -4.781 -7.628 12.027 1.00 91.19 98 ASP A N 1
ATOM 766 C CA . ASP A 1 98 ? -5.341 -6.312 11.700 1.00 91.19 98 ASP A CA 1
ATOM 767 C C . ASP A 1 98 ? -4.703 -5.664 10.465 1.00 91.19 98 ASP A C 1
ATOM 769 O O . ASP A 1 98 ? -5.230 -4.681 9.969 1.00 91.19 98 ASP A O 1
ATOM 773 N N . THR A 1 99 ? -3.596 -6.186 9.929 1.00 93.38 99 THR A N 1
ATOM 774 C CA . THR A 1 99 ? -2.878 -5.536 8.819 1.00 93.38 99 THR A CA 1
ATOM 775 C C . THR A 1 99 ? -2.727 -6.408 7.580 1.00 93.38 99 THR A C 1
ATOM 777 O O . THR A 1 99 ? -2.463 -7.615 7.645 1.00 93.38 99 THR A O 1
ATOM 780 N N . VAL A 1 100 ? -2.843 -5.757 6.426 1.00 94.12 100 VAL A N 1
ATOM 781 C CA . VAL A 1 100 ? -2.728 -6.347 5.095 1.00 94.12 100 VAL A CA 1
ATOM 782 C C . VAL A 1 100 ? -1.816 -5.488 4.224 1.00 94.12 100 VAL A C 1
ATOM 784 O O . VAL A 1 100 ? -1.910 -4.260 4.217 1.00 94.12 100 VAL A O 1
ATOM 787 N N . ILE A 1 101 ? -0.926 -6.139 3.482 1.00 92.88 101 ILE A N 1
ATOM 788 C CA . ILE A 1 101 ? -0.199 -5.506 2.384 1.00 92.88 101 ILE A CA 1
ATOM 789 C C . ILE A 1 101 ? -1.058 -5.619 1.135 1.00 92.88 101 ILE A C 1
ATOM 791 O O . ILE A 1 101 ? -1.503 -6.715 0.787 1.00 92.88 101 ILE A O 1
ATOM 795 N N . VAL A 1 102 ? -1.236 -4.502 0.443 1.00 90.62 102 VAL A N 1
ATOM 796 C CA . VAL A 1 102 ? -1.839 -4.443 -0.888 1.00 90.62 102 VAL A CA 1
ATOM 797 C C . VAL A 1 102 ? -0.752 -4.010 -1.860 1.00 90.62 102 VAL A C 1
ATOM 799 O O . VAL A 1 102 ? -0.167 -2.946 -1.682 1.00 90.62 102 VAL A O 1
ATOM 802 N N . ILE A 1 103 ? -0.473 -4.827 -2.873 1.00 88.12 103 ILE A N 1
ATOM 803 C CA . ILE A 1 103 ? 0.529 -4.559 -3.909 1.00 88.12 103 ILE A CA 1
ATOM 804 C C . ILE A 1 103 ? -0.139 -4.509 -5.281 1.00 88.12 103 ILE A C 1
ATOM 806 O O . ILE A 1 103 ? -1.026 -5.304 -5.588 1.00 88.12 103 ILE A O 1
ATOM 810 N N . THR A 1 104 ? 0.281 -3.574 -6.125 1.00 86.94 104 THR A N 1
ATOM 811 C CA . THR A 1 104 ? -0.242 -3.431 -7.487 1.00 86.94 104 THR A CA 1
ATOM 812 C C . THR A 1 104 ? 0.806 -2.834 -8.431 1.00 86.94 104 THR A C 1
ATOM 814 O O . THR A 1 104 ? 1.917 -2.489 -8.027 1.00 86.94 104 THR A O 1
ATOM 817 N N . GLN A 1 105 ? 0.461 -2.744 -9.713 1.00 81.12 105 GLN A N 1
ATOM 818 C CA . GLN A 1 105 ? 1.189 -2.003 -10.731 1.00 81.12 105 GLN A CA 1
ATOM 819 C C . GLN A 1 105 ? 0.358 -0.806 -11.189 1.00 81.12 105 GLN A C 1
ATOM 821 O O . GLN A 1 105 ? -0.828 -0.940 -11.492 1.00 81.12 105 GLN A O 1
ATOM 826 N N . VAL A 1 106 ? 0.999 0.354 -11.263 1.00 76.12 106 VAL A N 1
ATOM 827 C CA . VAL A 1 106 ? 0.367 1.627 -11.608 1.00 76.12 106 VAL A CA 1
ATOM 828 C C . VAL A 1 106 ? 1.011 2.178 -12.874 1.00 76.12 106 VAL A C 1
ATOM 830 O O . VAL A 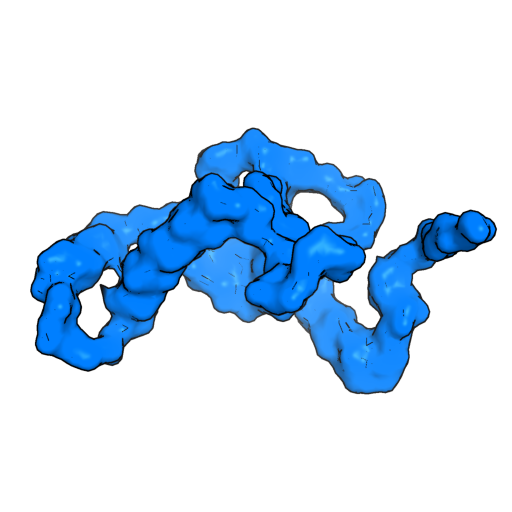1 106 ? 2.231 2.339 -12.948 1.00 76.12 106 VAL A O 1
ATOM 833 N N . ASN A 1 107 ? 0.187 2.477 -13.873 1.00 73.00 107 ASN A N 1
ATOM 834 C CA . ASN A 1 107 ? 0.617 3.144 -15.093 1.00 73.00 107 ASN A CA 1
ATOM 835 C C . ASN A 1 107 ? 0.954 4.612 -14.814 1.00 73.00 107 ASN A C 1
ATOM 837 O O . ASN A 1 107 ? 0.301 5.295 -14.021 1.00 73.00 107 ASN A O 1
ATOM 841 N N . HIS A 1 108 ? 1.974 5.124 -15.499 1.00 63.16 108 HIS A N 1
ATOM 842 C CA . HIS A 1 108 ? 2.280 6.545 -15.450 1.00 63.16 108 HIS A CA 1
ATOM 843 C C . HIS A 1 108 ? 1.262 7.339 -16.265 1.00 63.16 108 HIS A C 1
ATOM 845 O O . HIS A 1 108 ? 0.961 7.012 -17.410 1.00 63.16 108 HIS A O 1
ATOM 851 N N . SER A 1 109 ? 0.788 8.437 -15.686 1.00 56.66 109 SER A N 1
ATOM 852 C CA . SER A 1 109 ? -0.347 9.217 -16.179 1.00 56.66 109 SER A CA 1
ATOM 853 C C . SER A 1 109 ? -0.167 9.929 -17.518 1.00 56.66 109 SER A C 1
ATOM 855 O O . SER A 1 109 ? -1.098 10.570 -17.996 1.00 56.66 109 SER A O 1
ATOM 857 N N . GLN A 1 110 ? 1.026 9.869 -18.113 1.00 50.72 110 GLN A N 1
ATOM 858 C CA . GLN A 1 110 ? 1.400 10.742 -19.228 1.00 50.72 110 GLN A CA 1
ATOM 859 C C . GLN A 1 110 ? 2.161 10.043 -20.364 1.00 50.72 110 GLN A C 1
ATOM 861 O O . GLN A 1 110 ? 2.449 10.687 -21.368 1.00 50.72 110 GLN A O 1
ATOM 866 N N . SER A 1 111 ? 2.470 8.744 -20.271 1.00 49.66 111 SER A N 1
ATOM 867 C CA . SER A 1 111 ? 3.123 8.031 -21.376 1.00 49.66 111 SER A CA 1
ATOM 868 C C . SER A 1 111 ? 2.641 6.592 -21.494 1.00 49.66 111 SER A C 1
ATOM 870 O O . SER A 1 111 ? 2.840 5.786 -20.590 1.00 49.66 111 SER A O 1
ATOM 872 N N . LEU A 1 112 ? 2.079 6.262 -22.660 1.00 54.69 112 LEU A N 1
ATOM 873 C CA . LEU A 1 112 ? 1.668 4.907 -23.042 1.00 54.69 112 LEU A CA 1
ATOM 874 C C . LEU A 1 112 ? 2.854 3.934 -23.200 1.00 54.69 112 LEU A C 1
ATOM 876 O O . LEU A 1 112 ? 2.635 2.742 -23.389 1.00 54.69 112 LEU A O 1
ATOM 880 N N . SER A 1 113 ? 4.100 4.423 -23.159 1.00 61.47 113 SER A N 1
ATOM 881 C CA . SER A 1 113 ? 5.306 3.616 -23.387 1.00 61.47 113 SER A CA 1
ATOM 882 C C . SER A 1 113 ? 6.151 3.372 -22.134 1.00 61.47 113 SER A C 1
ATOM 884 O O . SER A 1 113 ? 7.153 2.662 -22.220 1.00 61.47 113 SER A O 1
ATOM 886 N N . ALA A 1 114 ? 5.817 3.984 -20.993 1.00 61.56 114 ALA A N 1
ATOM 887 C CA . ALA A 1 114 ? 6.570 3.788 -19.756 1.00 61.56 114 ALA A CA 1
ATOM 888 C C . ALA A 1 114 ? 6.108 2.499 -19.048 1.00 61.56 114 ALA A C 1
ATOM 890 O O . ALA A 1 114 ? 4.900 2.281 -18.936 1.00 61.56 114 ALA A O 1
ATOM 891 N N . PRO A 1 115 ? 7.030 1.643 -18.565 1.00 65.94 115 PRO A N 1
ATOM 892 C CA . PRO A 1 115 ? 6.649 0.445 -17.832 1.00 65.94 115 PRO A CA 1
ATOM 893 C C . PRO A 1 115 ? 5.893 0.820 -16.542 1.00 65.94 115 PRO A C 1
ATOM 895 O O . PRO A 1 115 ? 6.258 1.806 -15.897 1.00 65.94 115 PRO A O 1
ATOM 898 N N . PRO A 1 116 ? 4.865 0.048 -16.147 1.00 73.38 116 PRO A N 1
ATOM 899 C CA . PRO A 1 116 ? 4.133 0.283 -14.907 1.00 73.38 116 PRO A CA 1
ATOM 900 C C . PRO A 1 116 ? 5.058 0.219 -13.687 1.00 73.38 116 PRO A C 1
ATOM 902 O O . PRO A 1 116 ? 5.945 -0.637 -13.611 1.00 73.38 116 PRO A O 1
ATOM 905 N N . VAL A 1 117 ? 4.819 1.075 -12.696 1.00 79.31 117 VAL A N 1
ATOM 906 C CA . VAL A 1 117 ? 5.557 1.053 -11.428 1.00 79.31 117 VAL A CA 1
ATOM 907 C C . VAL A 1 117 ? 4.843 0.151 -10.442 1.00 79.31 117 VAL A C 1
ATOM 909 O O . VAL A 1 117 ? 3.635 0.262 -10.240 1.00 79.31 117 VAL A O 1
ATOM 912 N N . LYS A 1 118 ? 5.598 -0.749 -9.809 1.00 81.50 118 LYS A N 1
ATOM 913 C CA . LYS A 1 118 ? 5.091 -1.510 -8.669 1.00 81.50 118 LYS A CA 1
ATOM 914 C C . LYS A 1 118 ? 4.955 -0.579 -7.469 1.00 81.50 118 LYS A C 1
ATOM 916 O O . LYS A 1 118 ? 5.920 0.089 -7.115 1.00 81.50 118 LYS A O 1
ATOM 921 N N . ALA A 1 119 ? 3.786 -0.591 -6.847 1.00 84.50 119 ALA A N 1
ATOM 922 C CA . ALA A 1 119 ? 3.477 0.180 -5.653 1.00 84.50 119 ALA A CA 1
ATOM 923 C C . ALA A 1 119 ? 2.822 -0.725 -4.611 1.00 84.50 119 ALA A C 1
ATOM 925 O O . ALA A 1 119 ? 2.163 -1.711 -4.963 1.00 84.50 119 ALA A O 1
ATOM 926 N N . TRP A 1 120 ? 2.980 -0.393 -3.336 1.00 88.75 120 TRP A N 1
ATOM 927 C CA . TRP A 1 120 ? 2.328 -1.114 -2.252 1.00 88.75 120 TRP A CA 1
ATOM 928 C C . TRP A 1 120 ? 1.921 -0.205 -1.098 1.00 88.75 120 TRP A C 1
ATOM 930 O O . TRP A 1 120 ? 2.476 0.869 -0.875 1.00 88.75 120 TRP A O 1
ATOM 940 N N . ILE A 1 121 ? 0.938 -0.667 -0.334 1.00 90.12 121 ILE A N 1
ATOM 941 C CA . ILE A 1 121 ? 0.535 -0.064 0.933 1.00 90.12 121 ILE A CA 1
ATOM 942 C C . ILE A 1 121 ? 0.436 -1.137 2.010 1.00 90.12 121 ILE A C 1
ATOM 944 O O . ILE A 1 121 ? 0.063 -2.274 1.729 1.00 90.12 121 ILE A O 1
ATOM 948 N N . LEU A 1 122 ? 0.726 -0.755 3.248 1.00 89.19 122 LEU A N 1
ATOM 949 C CA . LEU A 1 122 ? 0.300 -1.478 4.437 1.00 89.19 122 LEU A CA 1
ATOM 950 C C . LEU A 1 122 ? -0.942 -0.774 4.975 1.00 89.19 122 LEU A C 1
ATOM 952 O O . LEU A 1 122 ? -0.893 0.413 5.307 1.00 89.19 122 LEU A O 1
ATOM 956 N N . ALA A 1 123 ? -2.048 -1.499 5.062 1.00 88.50 123 ALA A N 1
ATOM 957 C CA . ALA A 1 123 ? -3.310 -0.980 5.561 1.00 88.50 123 ALA A CA 1
ATOM 958 C C . ALA A 1 123 ? -3.817 -1.812 6.738 1.00 88.50 123 ALA A C 1
ATOM 960 O O . ALA A 1 123 ? -3.561 -3.015 6.815 1.00 88.50 123 ALA A O 1
ATOM 961 N N . LYS A 1 124 ? -4.543 -1.163 7.645 1.00 90.06 124 LYS A N 1
ATOM 962 C CA . LYS A 1 124 ? -5.321 -1.824 8.690 1.00 90.06 124 LYS A CA 1
ATOM 963 C C . LYS A 1 124 ? -6.662 -2.320 8.156 1.00 90.06 124 LYS A C 1
ATOM 965 O O . LYS A 1 124 ? -7.117 -1.879 7.099 1.00 90.06 124 LYS A O 1
ATOM 970 N N . SER A 1 125 ? -7.329 -3.189 8.906 1.00 84.69 125 SER A N 1
ATOM 971 C CA . SER A 1 125 ? -8.631 -3.756 8.546 1.00 84.69 125 SER A CA 1
ATOM 972 C C . SER A 1 125 ? -9.749 -2.709 8.436 1.00 84.69 125 SER A C 1
ATOM 974 O O . SER A 1 125 ? -10.702 -2.914 7.686 1.00 84.69 125 SER A O 1
ATOM 976 N N . ASP A 1 126 ? -9.603 -1.564 9.107 1.00 79.38 126 ASP A N 1
ATOM 977 C CA . ASP A 1 126 ? -10.509 -0.407 9.054 1.00 79.38 126 ASP A CA 1
ATOM 978 C C . ASP A 1 126 ? -10.243 0.548 7.867 1.00 79.38 126 ASP A C 1
ATOM 980 O O . ASP A 1 126 ? -10.920 1.570 7.687 1.00 79.38 126 ASP A O 1
ATOM 984 N N . GLY A 1 127 ? -9.248 0.238 7.033 1.00 76.75 127 GLY A N 1
ATOM 985 C CA . GLY A 1 127 ? -8.863 1.048 5.881 1.00 76.75 127 GLY A CA 1
ATOM 986 C C . GLY A 1 127 ? -7.950 2.230 6.195 1.00 76.75 127 GLY A C 1
ATOM 987 O O . GLY A 1 127 ? -7.762 3.076 5.317 1.00 76.75 127 GLY A O 1
ATOM 988 N N . GLU A 1 128 ? -7.376 2.326 7.395 1.00 80.06 128 GLU A N 1
ATOM 989 C CA . GLU A 1 128 ? -6.246 3.221 7.641 1.00 80.06 128 GLU A CA 1
ATOM 990 C C . GLU A 1 128 ? -4.993 2.728 6.901 1.00 80.06 128 GLU A C 1
ATOM 992 O O . GLU A 1 128 ? -4.565 1.589 7.067 1.00 80.06 128 GLU A O 1
ATOM 997 N N . VAL A 1 129 ? -4.365 3.603 6.111 1.00 82.38 129 VAL A N 1
ATOM 998 C CA . VAL A 1 129 ? -3.046 3.338 5.518 1.00 82.38 129 VAL A CA 1
ATOM 999 C C . VAL A 1 129 ? -1.969 3.691 6.539 1.00 82.38 129 VAL A C 1
ATOM 1001 O O . VAL A 1 129 ? -1.862 4.846 6.947 1.00 82.38 129 VAL A O 1
ATOM 1004 N N . VAL A 1 130 ? -1.173 2.698 6.928 1.00 83.81 130 VAL A N 1
ATOM 1005 C CA . VAL A 1 130 ? -0.052 2.843 7.867 1.00 83.81 130 VAL A CA 1
ATOM 1006 C C . VAL A 1 130 ? 1.174 3.387 7.142 1.00 83.81 130 VAL A C 1
ATOM 1008 O O . VAL A 1 130 ? 1.816 4.322 7.611 1.00 83.81 130 VAL A O 1
ATOM 1011 N N . VAL A 1 131 ? 1.493 2.810 5.983 1.00 83.81 131 VAL A N 1
ATOM 1012 C CA . VAL A 1 131 ? 2.658 3.183 5.179 1.00 83.81 131 VAL A CA 1
ATOM 1013 C C . VAL A 1 131 ? 2.434 2.818 3.711 1.00 83.81 131 VAL A C 1
ATOM 1015 O O . VAL A 1 131 ? 1.636 1.934 3.402 1.00 83.81 131 VAL A O 1
ATOM 1018 N N . ALA A 1 132 ? 3.112 3.523 2.807 1.00 85.69 132 ALA A N 1
ATOM 1019 C CA . ALA A 1 132 ? 3.003 3.335 1.366 1.00 85.69 132 ALA A CA 1
ATOM 1020 C C . ALA A 1 132 ? 4.360 3.498 0.679 1.00 85.69 132 ALA A C 1
ATOM 1022 O O . ALA A 1 132 ? 5.228 4.243 1.159 1.00 85.69 132 ALA A O 1
ATOM 1023 N N . HIS A 1 133 ? 4.521 2.841 -0.465 1.00 82.06 133 HIS A N 1
ATOM 1024 C CA . HIS A 1 133 ? 5.689 2.944 -1.330 1.00 82.06 133 HIS A CA 1
ATOM 1025 C C . HIS A 1 133 ? 5.305 2.884 -2.803 1.00 82.06 133 HIS A C 1
ATOM 1027 O O . HIS A 1 133 ? 4.507 1.995 -3.177 1.00 82.06 133 HIS A O 1
#

Secondary structure (DSSP, 8-state):
--PPP---GGGG--HHHHHHHHHHHHHHTS-TT-TT---B--GGGSPPPPHHHHHHHHH-TTS---HHHHHHHHHHHHHHHHHTTSBPPPEEEE-SSSEEEEEEEE--TT-TTSPPEEEEEEEETTS-EEEE-

Sequence (133 aa):
MGAPCGGSYMSSLCGSDRQRYEEKTELCGVDPFDPGVRYVANVDLWPRVDKCDIMDFLVLRTSFVSRKQLKAYKSMEGHNYVTSGWVQEPLLKQVSADTVIVITQVNHSQSLSAPPVKAWILAKSDGEVVVAH

Foldseek 3Di:
DDDPPPDQPLVVDDDPVSVVQVVQCVVLVHNPRPPPDDWADDPVQDQDADPVLVVCCVPVPDDDDDPSVVVNVVVVVVVVCPVVVQKDRWTWDDRDPFKIKTKTWGHDPPDPPDGTDIKIFIATSNGRTPDID

Radius of gyration: 16.89 Å; chains: 1; bounding box: 46×36×37 Å

pLDDT: mean 74.07, std 16.9, range [31.44, 94.12]